Protein AF-A0A1H6FBG0-F1 (afdb_monomer)

Secondary structure (DSSP, 8-state):
-HHHHHHHHHHHHSSSS---S---HHHHHHHHHHHSS----HHHHHHHHHHHHHHHHHHHTTPPP-HHHHHHHHHHHHHHHHHHHHHHHHHHTTT--

Mean predicted aligned error: 4.69 Å

Radius of gyration: 14.33 Å; Cα contacts (8 Å, |Δi|>4): 84; chains: 1; bounding box: 33×21×44 Å

Foldseek 3Di:
DQQVLLLVCCLPFFPVNGDDPDPQNLVSVVSSVVGGVQDDDSVQLNVLSRLCSVQVVCVVVVHDHPPVSNVVSVVSCVVVVVSSVCVVVVVVVVPPD

Structure (mmCIF, N/CA/C/O backbone):
data_AF-A0A1H6FBG0-F1
#
_entry.id   AF-A0A1H6FBG0-F1
#
loop_
_atom_site.group_PDB
_atom_site.id
_atom_site.type_symbol
_atom_site.label_atom_id
_atom_site.label_alt_id
_atom_site.label_comp_id
_atom_site.label_asym_id
_atom_site.label_entity_id
_atom_site.label_seq_id
_atom_site.pdbx_PDB_ins_code
_atom_site.Cartn_x
_atom_site.Cartn_y
_atom_site.Cartn_z
_atom_site.occupancy
_atom_site.B_iso_or_equiv
_atom_site.auth_se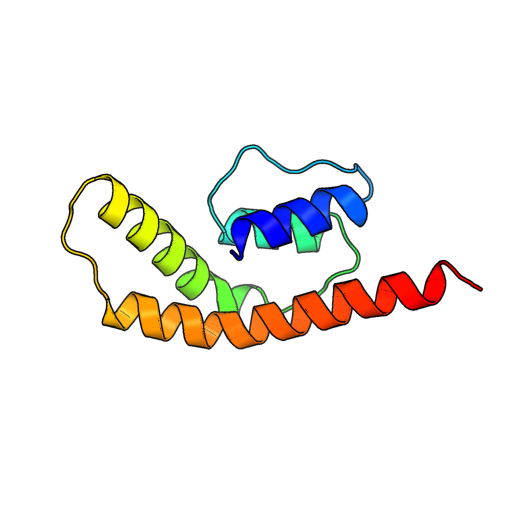q_id
_atom_site.auth_comp_id
_atom_site.auth_asym_id
_atom_site.auth_atom_id
_atom_site.pdbx_PDB_model_num
ATOM 1 N N . MET A 1 1 ? -4.387 -5.091 -6.826 1.00 74.81 1 MET A N 1
ATOM 2 C CA . MET A 1 1 ? -5.144 -5.647 -5.683 1.00 74.81 1 MET A CA 1
ATOM 3 C C . MET A 1 1 ? -4.904 -4.832 -4.403 1.00 74.81 1 MET A C 1
ATOM 5 O O . MET A 1 1 ? -5.881 -4.347 -3.858 1.00 74.81 1 MET A O 1
ATOM 9 N N . MET A 1 2 ? -3.649 -4.550 -4.009 1.00 89.75 2 MET A N 1
ATOM 10 C CA . MET A 1 2 ? -3.286 -3.724 -2.828 1.00 89.75 2 MET A CA 1
ATOM 11 C C . MET A 1 2 ? -3.994 -2.360 -2.711 1.00 89.75 2 MET A C 1
ATOM 13 O O . MET A 1 2 ? -4.485 -2.020 -1.643 1.00 89.75 2 MET A O 1
ATOM 17 N N . GLU A 1 3 ? -4.081 -1.580 -3.797 1.00 94.88 3 GLU A N 1
ATOM 18 C CA . GLU A 1 3 ? -4.713 -0.247 -3.763 1.00 94.88 3 GLU A CA 1
ATOM 19 C C . GLU A 1 3 ? -6.159 -0.290 -3.250 1.00 94.88 3 GLU A C 1
ATOM 21 O O . GLU A 1 3 ? -6.547 0.505 -2.396 1.00 94.88 3 GLU A O 1
ATOM 26 N N . LEU A 1 4 ? -6.954 -1.228 -3.775 1.00 95.00 4 LEU A N 1
ATOM 27 C CA . LEU A 1 4 ? -8.356 -1.381 -3.398 1.00 95.00 4 LEU A CA 1
ATOM 28 C C . LEU A 1 4 ? -8.490 -1.839 -1.951 1.00 95.00 4 LEU A C 1
ATOM 30 O O . LEU A 1 4 ? -9.401 -1.390 -1.268 1.00 95.00 4 LEU A O 1
ATOM 34 N N . PHE A 1 5 ? -7.568 -2.677 -1.474 1.00 96.25 5 PHE A N 1
ATOM 35 C CA . PHE A 1 5 ? -7.601 -3.132 -0.093 1.00 96.25 5 PHE A CA 1
ATOM 36 C C . PHE A 1 5 ? -7.280 -2.001 0.891 1.00 96.25 5 PHE A C 1
ATOM 38 O O . PHE A 1 5 ? -8.011 -1.813 1.858 1.00 96.25 5 PHE A O 1
ATOM 45 N N . PHE A 1 6 ? -6.289 -1.148 0.602 1.00 96.94 6 PHE A N 1
ATOM 46 C CA . PHE A 1 6 ? -6.072 0.059 1.409 1.00 96.94 6 PHE A CA 1
ATOM 47 C C . PHE A 1 6 ? -7.300 0.967 1.438 1.00 96.94 6 PHE A C 1
ATOM 49 O O . PHE A 1 6 ? -7.682 1.452 2.499 1.00 96.94 6 PHE A O 1
ATOM 56 N N . LYS A 1 7 ? -7.932 1.187 0.281 1.00 96.50 7 LYS A N 1
ATOM 57 C CA . LYS A 1 7 ? -9.146 2.006 0.186 1.00 96.50 7 LYS A CA 1
ATOM 58 C C . LYS A 1 7 ? -10.299 1.402 0.978 1.00 96.50 7 LYS A C 1
ATOM 60 O O . LYS A 1 7 ? -10.967 2.139 1.691 1.00 96.50 7 LYS A O 1
ATOM 65 N N . HIS A 1 8 ? -10.469 0.083 0.913 1.00 95.25 8 HIS A N 1
ATOM 66 C CA . HIS A 1 8 ? -11.443 -0.639 1.719 1.00 95.25 8 HIS A CA 1
ATOM 67 C C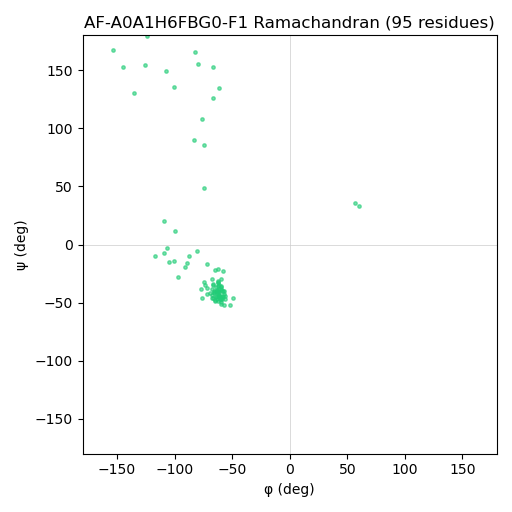 . HIS A 1 8 ? -11.209 -0.404 3.215 1.00 95.25 8 HIS A C 1
ATOM 69 O O . HIS A 1 8 ? -12.119 0.055 3.893 1.00 95.25 8 HIS A O 1
ATOM 75 N N . LEU A 1 9 ? -9.984 -0.606 3.713 1.00 95.81 9 LEU A N 1
ATOM 76 C CA . LEU A 1 9 ? -9.654 -0.386 5.128 1.00 95.81 9 LEU A CA 1
ATOM 77 C C . LEU A 1 9 ? -9.858 1.071 5.563 1.00 95.81 9 LEU A C 1
ATOM 79 O O . LEU A 1 9 ? -10.318 1.338 6.672 1.00 95.81 9 LEU A O 1
ATOM 83 N N . LEU A 1 10 ? -9.532 2.031 4.698 1.00 95.94 10 LEU A N 1
ATOM 84 C CA . LEU A 1 10 ? -9.779 3.450 4.955 1.00 95.94 10 LEU A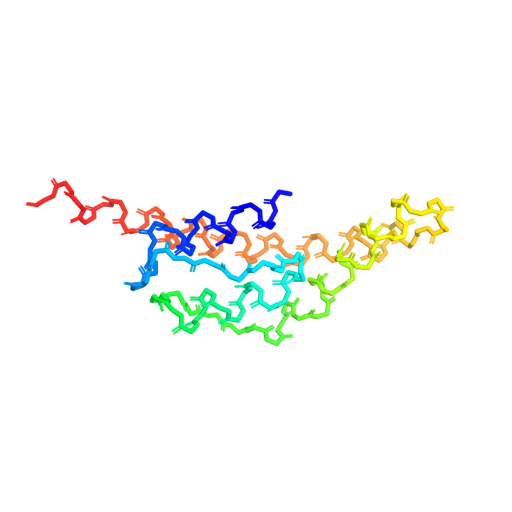 CA 1
ATOM 85 C C . LEU A 1 10 ? -11.276 3.779 4.988 1.00 95.94 10 LEU A C 1
ATOM 87 O O . LEU A 1 10 ? -11.701 4.635 5.758 1.00 95.94 10 LEU A O 1
ATOM 91 N N . GLU A 1 11 ? -12.086 3.108 4.181 1.00 95.31 11 GLU A N 1
ATOM 92 C CA . GLU A 1 11 ? -13.533 3.310 4.146 1.00 95.31 11 GLU A CA 1
ATOM 93 C C . GLU A 1 11 ? -14.241 2.634 5.331 1.00 95.31 11 GLU A C 1
ATOM 95 O O . GLU A 1 11 ? -15.143 3.229 5.914 1.00 95.31 11 GLU A O 1
ATOM 100 N N . THR A 1 12 ? -13.803 1.441 5.744 1.00 94.50 12 THR A N 1
ATOM 101 C CA . THR A 1 12 ? -14.492 0.634 6.767 1.00 94.50 12 THR A CA 1
ATOM 102 C C . THR A 1 12 ? -13.921 0.769 8.178 1.00 94.50 12 THR A C 1
ATOM 104 O O . THR A 1 12 ? -14.665 0.604 9.144 1.00 94.50 12 THR A O 1
ATOM 107 N N . LYS A 1 13 ? -12.624 1.071 8.336 1.00 92.44 13 LYS A N 1
ATOM 108 C CA . LYS A 1 13 ? -11.941 1.096 9.649 1.00 92.44 13 LYS A CA 1
ATOM 109 C C . LYS A 1 13 ? -11.394 2.467 10.058 1.00 92.44 13 LYS A C 1
ATOM 111 O O . LYS A 1 13 ? -10.941 2.60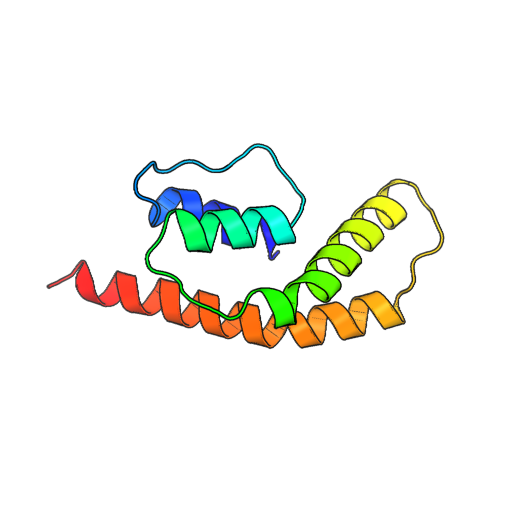7 11.198 1.00 92.44 13 LYS A O 1
ATOM 116 N N . SER A 1 14 ? -11.369 3.468 9.171 1.00 90.75 14 SER A N 1
ATOM 117 C CA . SER A 1 14 ? -10.879 4.805 9.543 1.00 90.75 14 SER A CA 1
ATOM 118 C C . SER A 1 14 ? -11.928 5.618 10.296 1.00 90.75 14 SER A C 1
ATOM 120 O O . SER A 1 14 ? -13.129 5.439 10.115 1.00 90.75 14 SER A O 1
ATOM 122 N N . GLN A 1 15 ? -11.473 6.582 11.100 1.00 84.62 15 GLN A N 1
ATOM 123 C CA . GLN A 1 15 ? -12.369 7.499 11.816 1.00 84.62 15 GLN A CA 1
ATOM 124 C C . GLN A 1 15 ? -13.269 8.326 10.877 1.00 84.62 15 GLN A C 1
ATOM 126 O O . GLN A 1 15 ? -14.362 8.727 11.272 1.00 84.62 15 GLN A O 1
ATOM 131 N N . PHE A 1 16 ? -12.802 8.615 9.660 1.00 85.06 16 PHE A N 1
ATOM 132 C CA . PHE A 1 16 ? -13.483 9.507 8.717 1.00 85.06 16 PHE A CA 1
ATOM 133 C C . PHE A 1 16 ? -14.269 8.762 7.631 1.00 85.06 16 PHE A C 1
ATOM 135 O O . PHE A 1 16 ? -15.057 9.395 6.933 1.00 85.06 16 PHE A O 1
ATOM 142 N N . GLY A 1 17 ? -14.040 7.454 7.457 1.00 89.19 17 GLY A N 1
ATOM 143 C CA . GLY A 1 17 ? -14.659 6.650 6.398 1.00 89.19 17 GLY A CA 1
ATOM 144 C C . GLY A 1 17 ? -14.323 7.143 4.987 1.00 89.19 17 GLY A C 1
ATOM 145 O O . GLY A 1 17 ? -15.162 7.098 4.093 1.00 89.19 17 GLY A O 1
ATOM 146 N N . SER A 1 18 ? -13.122 7.694 4.781 1.00 89.50 18 SER A N 1
ATOM 147 C CA . SER A 1 18 ? -12.717 8.272 3.496 1.00 89.50 18 SER A CA 1
ATOM 148 C C . SER A 1 18 ? -11.235 8.045 3.219 1.00 89.50 18 SER A C 1
ATOM 150 O O . SER A 1 18 ? -10.434 7.976 4.149 1.00 89.50 18 SER A O 1
ATOM 152 N N . TYR A 1 19 ? -10.872 7.992 1.940 1.00 93.31 19 TYR A N 1
ATOM 153 C CA . TYR A 1 19 ? -9.492 7.876 1.469 1.00 93.31 19 TYR A CA 1
ATOM 154 C C . TYR A 1 19 ? -9.151 8.995 0.482 1.00 93.31 19 TYR A C 1
ATOM 156 O O . TYR A 1 19 ? -10.030 9.539 -0.201 1.00 93.31 19 TYR A O 1
ATOM 164 N N . SER A 1 20 ? -7.869 9.346 0.365 1.00 91.31 20 SER A N 1
ATOM 165 C CA . SER A 1 20 ? -7.447 10.323 -0.637 1.00 91.31 20 SER A CA 1
ATOM 166 C C . SER A 1 20 ? -7.628 9.788 -2.060 1.00 91.31 20 SER A C 1
ATOM 168 O O . SER A 1 20 ? -7.533 8.591 -2.332 1.00 91.31 20 SER A O 1
ATOM 170 N N . LYS A 1 21 ? -7.827 10.683 -3.034 1.00 92.25 21 LYS A N 1
ATOM 171 C CA . LYS A 1 21 ? -7.878 10.323 -4.465 1.00 92.25 21 LYS A CA 1
ATOM 172 C C . LYS A 1 21 ? -6.479 10.022 -5.028 1.00 92.25 21 LYS A C 1
ATOM 174 O O . LYS A 1 21 ? -6.084 10.573 -6.053 1.00 92.25 21 LYS A O 1
ATOM 179 N N . SER A 1 22 ? -5.702 9.198 -4.329 1.00 92.81 22 SER A N 1
ATOM 180 C CA . SER A 1 22 ? -4.379 8.748 -4.740 1.00 92.81 22 SER A CA 1
ATOM 181 C C . SER A 1 22 ? -4.397 7.285 -5.174 1.00 92.81 22 SER A C 1
ATOM 183 O O . SER A 1 22 ? -5.164 6.471 -4.664 1.00 92.81 22 SER A O 1
ATOM 185 N N . HIS A 1 23 ? -3.507 6.968 -6.110 1.00 93.38 23 HIS A N 1
ATOM 186 C CA . HIS A 1 23 ? -3.157 5.601 -6.505 1.00 93.38 23 HIS A CA 1
ATOM 187 C C . HIS A 1 23 ? -1.763 5.205 -5.987 1.00 93.38 23 HIS A C 1
ATOM 189 O O . HIS A 1 23 ? -1.314 4.082 -6.183 1.00 93.38 23 HIS A O 1
ATOM 195 N N . LYS A 1 24 ? -1.055 6.134 -5.323 1.00 96.00 24 LYS A N 1
ATOM 196 C CA . LYS A 1 24 ? 0.297 5.905 -4.805 1.00 96.00 24 LYS A CA 1
ATOM 197 C C . LYS A 1 24 ? 0.218 5.048 -3.548 1.00 96.00 24 LYS A C 1
ATOM 199 O O . LYS A 1 24 ? -0.205 5.533 -2.497 1.00 96.00 24 LYS A O 1
ATOM 204 N N . LEU A 1 25 ? 0.639 3.793 -3.653 1.00 97.06 25 LEU A N 1
ATOM 205 C CA . LEU A 1 25 ? 0.458 2.793 -2.600 1.00 97.06 25 LEU A CA 1
ATOM 206 C C . LEU A 1 25 ? 1.128 3.177 -1.272 1.00 97.06 25 LEU A C 1
ATOM 208 O O . LEU A 1 25 ? 0.546 2.978 -0.211 1.00 97.06 25 LEU A O 1
ATOM 212 N N . GLN A 1 26 ? 2.309 3.793 -1.318 1.00 95.94 26 GLN A N 1
ATOM 213 C CA . GLN A 1 26 ? 3.013 4.272 -0.128 1.00 95.94 26 GLN A CA 1
ATOM 214 C C . GLN A 1 26 ? 2.228 5.356 0.624 1.00 95.94 26 GLN A C 1
ATOM 216 O O . GLN A 1 26 ? 2.240 5.371 1.850 1.00 95.94 26 GLN A O 1
ATOM 221 N N . LYS A 1 27 ? 1.503 6.227 -0.093 1.00 96.44 27 LYS A N 1
ATOM 222 C CA . LYS A 1 27 ? 0.658 7.253 0.536 1.00 96.44 27 LYS A CA 1
ATOM 223 C C . LYS A 1 27 ? -0.574 6.635 1.179 1.00 96.44 27 LYS A C 1
ATOM 225 O O . LYS A 1 27 ? -0.917 6.992 2.297 1.00 96.44 27 LYS A O 1
ATOM 230 N N . LEU A 1 28 ? -1.201 5.681 0.493 1.00 97.12 28 LEU A N 1
ATOM 231 C CA . LEU A 1 28 ? -2.355 4.968 1.034 1.00 97.12 28 LEU A CA 1
ATOM 232 C C . LEU A 1 28 ? -1.987 4.192 2.307 1.00 97.12 28 LEU A C 1
ATOM 234 O O . LEU A 1 28 ? -2.736 4.248 3.276 1.00 97.12 28 LEU A O 1
ATOM 238 N N . LEU A 1 29 ? -0.811 3.556 2.363 1.00 97.12 29 LEU A N 1
ATOM 239 C CA . LEU A 1 29 ? -0.321 2.928 3.595 1.00 97.12 29 LEU A CA 1
ATOM 240 C C . LEU A 1 29 ? -0.135 3.950 4.729 1.00 97.12 29 LEU A C 1
ATOM 242 O O . LEU A 1 29 ? -0.514 3.688 5.869 1.00 97.12 29 LEU A O 1
ATOM 246 N N . GLU A 1 30 ? 0.440 5.119 4.438 1.00 96.44 30 GLU A N 1
ATOM 247 C CA . GLU A 1 30 ? 0.586 6.185 5.435 1.00 96.44 30 GLU A CA 1
ATOM 248 C C . GLU A 1 30 ? -0.764 6.682 5.955 1.00 96.44 30 GLU A C 1
ATOM 250 O O . GLU A 1 30 ? -0.912 6.883 7.161 1.00 96.44 30 GLU A O 1
ATOM 255 N N . GLU A 1 31 ? -1.753 6.827 5.075 1.00 96.12 31 GLU A N 1
ATOM 256 C CA . GLU A 1 31 ? -3.123 7.175 5.451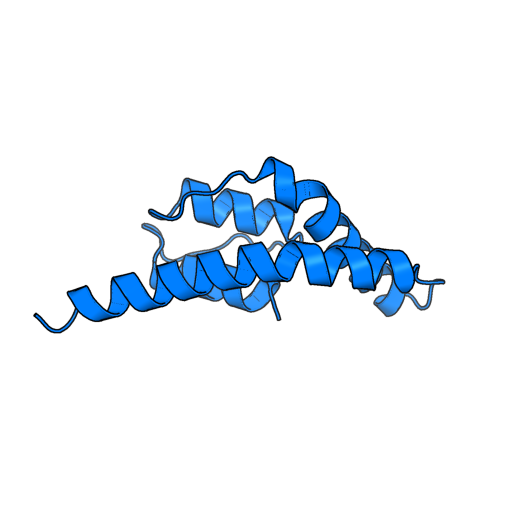 1.00 96.12 31 GLU A CA 1
ATOM 257 C C . GLU A 1 31 ? -3.749 6.099 6.338 1.00 96.12 31 GLU A C 1
ATOM 259 O O . GLU A 1 31 ? -4.347 6.436 7.361 1.00 96.12 31 GLU A O 1
ATOM 264 N N . VAL A 1 32 ? -3.578 4.813 6.009 1.00 96.19 32 VAL A N 1
ATOM 265 C CA . VAL A 1 32 ? -4.083 3.700 6.830 1.00 96.19 32 VAL A CA 1
ATOM 266 C C . VAL A 1 32 ? -3.472 3.762 8.229 1.00 96.19 32 VAL A C 1
ATOM 268 O O . VAL A 1 32 ? -4.200 3.703 9.218 1.00 96.19 32 VAL A O 1
ATOM 271 N N . ILE A 1 33 ? -2.158 3.961 8.340 1.00 96.12 33 ILE A N 1
ATOM 272 C CA . ILE A 1 33 ? -1.471 4.065 9.638 1.00 96.12 33 ILE A CA 1
ATOM 273 C C . ILE A 1 33 ? -1.950 5.293 10.427 1.00 96.12 33 ILE A C 1
ATOM 275 O O . ILE A 1 33 ? -2.125 5.217 11.644 1.00 96.12 33 ILE A O 1
ATOM 279 N N . ALA A 1 34 ? -2.158 6.426 9.755 1.00 95.25 34 ALA A N 1
ATOM 280 C CA . ALA A 1 34 ? -2.545 7.677 10.401 1.00 95.25 34 ALA A CA 1
ATOM 281 C C . ALA A 1 34 ? -4.011 7.697 10.860 1.00 95.25 34 ALA A C 1
ATOM 283 O O . ALA A 1 34 ? -4.327 8.340 11.859 1.00 95.25 34 ALA A O 1
ATOM 284 N N . SER A 1 35 ? -4.902 7.022 10.133 1.00 94.44 35 SER A N 1
ATOM 285 C CA . SER A 1 35 ? -6.356 7.141 10.311 1.00 94.44 35 SER A CA 1
ATOM 286 C C . SER A 1 35 ? -7.030 5.911 10.926 1.00 94.44 35 SER A C 1
ATOM 288 O O . SER A 1 35 ? -8.210 5.978 11.273 1.00 94.44 35 SER A O 1
ATOM 290 N N . THR A 1 36 ? -6.294 4.808 11.095 1.00 94.81 36 THR A N 1
ATOM 291 C CA . THR A 1 36 ? -6.780 3.562 11.710 1.00 94.81 36 THR A CA 1
ATOM 292 C C . THR A 1 36 ? -5.902 3.143 12.901 1.00 94.81 36 THR A C 1
ATOM 294 O O . THR A 1 36 ? -4.908 3.795 13.246 1.00 94.81 36 THR A O 1
ATOM 297 N N . LYS A 1 37 ? -6.254 2.027 13.555 1.00 94.69 37 LYS A N 1
ATOM 298 C CA . LYS A 1 37 ? -5.427 1.400 14.604 1.00 94.69 37 LYS A CA 1
ATOM 299 C C . LYS A 1 37 ? -4.280 0.545 14.048 1.00 94.69 37 LYS A C 1
ATOM 301 O O . LYS A 1 37 ? -3.455 0.092 14.836 1.00 94.69 37 LYS A O 1
ATOM 306 N N . PHE A 1 38 ? -4.202 0.347 12.732 1.00 95.88 38 PHE A N 1
ATOM 307 C CA . PHE A 1 38 ? -3.157 -0.453 12.099 1.00 95.88 38 PHE A CA 1
ATOM 308 C C . PHE A 1 38 ? -1.764 0.139 12.349 1.00 95.88 38 PHE A C 1
ATOM 310 O O . PHE A 1 38 ? -1.555 1.350 12.221 1.00 95.88 38 PHE A O 1
ATOM 317 N N . ARG A 1 39 ? -0.791 -0.700 12.713 1.00 95.06 39 ARG A N 1
ATOM 318 C CA . ARG A 1 39 ? 0.594 -0.288 12.976 1.00 95.06 39 ARG A CA 1
ATOM 319 C C . ARG A 1 39 ? 1.553 -1.266 12.319 1.00 95.06 39 ARG A C 1
ATOM 321 O O . ARG A 1 39 ? 1.450 -2.464 12.529 1.00 95.06 39 ARG A O 1
ATOM 328 N N . THR A 1 40 ? 2.512 -0.722 11.581 1.00 95.69 40 THR A N 1
ATOM 329 C CA . THR A 1 40 ? 3.605 -1.472 10.963 1.00 95.69 40 THR A CA 1
ATOM 330 C C . THR A 1 40 ? 4.821 -0.563 10.773 1.00 95.69 40 THR A C 1
ATOM 332 O O . THR A 1 40 ? 4.720 0.665 10.887 1.00 95.69 40 THR A O 1
ATOM 335 N N . ASP A 1 41 ? 5.973 -1.147 10.457 1.00 94.62 41 ASP A N 1
ATOM 336 C CA . ASP A 1 41 ? 7.150 -0.397 10.027 1.00 94.62 41 ASP A CA 1
ATOM 337 C C . ASP A 1 41 ? 7.063 -0.085 8.527 1.00 94.62 41 ASP A C 1
ATOM 339 O O . ASP A 1 41 ? 7.539 -0.833 7.671 1.00 94.62 41 ASP A O 1
ATOM 343 N N . LYS A 1 42 ? 6.469 1.069 8.206 1.00 92.56 42 LYS A N 1
ATOM 344 C CA . LYS A 1 42 ? 6.284 1.524 6.820 1.00 92.56 42 LYS A CA 1
ATOM 345 C C . LYS A 1 42 ? 7.587 1.655 6.025 1.00 92.56 42 LYS A C 1
ATOM 347 O O . LYS A 1 42 ? 7.544 1.611 4.795 1.00 92.56 42 LYS A O 1
ATOM 352 N N . THR A 1 43 ? 8.737 1.821 6.687 1.00 95.12 43 THR A N 1
ATOM 353 C CA . THR A 1 43 ? 10.022 1.992 5.991 1.00 95.12 43 THR A CA 1
ATOM 354 C C . THR A 1 43 ? 10.446 0.722 5.257 1.00 95.12 43 THR A C 1
ATOM 356 O O . THR A 1 43 ? 11.030 0.818 4.178 1.00 95.12 43 THR A O 1
ATOM 359 N N . LYS A 1 44 ? 10.045 -0.455 5.760 1.00 95.69 44 LYS A N 1
ATOM 360 C CA . LYS A 1 44 ? 10.278 -1.761 5.118 1.00 95.69 44 LYS A CA 1
ATOM 361 C C . LYS A 1 44 ? 9.594 -1.886 3.760 1.00 95.69 44 LYS A C 1
ATOM 363 O O . LYS A 1 44 ? 10.111 -2.546 2.866 1.00 95.69 44 LYS A O 1
ATOM 368 N N . TYR A 1 45 ? 8.436 -1.247 3.610 1.00 96.81 45 TYR A N 1
ATOM 369 C CA . TYR A 1 45 ? 7.560 -1.426 2.452 1.00 96.81 45 TYR A CA 1
ATOM 370 C C . TYR A 1 45 ? 7.598 -0.252 1.474 1.00 96.81 45 TYR A C 1
ATOM 372 O O . TYR A 1 45 ? 7.155 -0.392 0.337 1.00 96.81 45 TYR A O 1
ATOM 380 N N . PHE A 1 46 ? 8.145 0.898 1.880 1.00 95.19 46 PHE A N 1
ATOM 381 C CA . PHE A 1 46 ? 8.109 2.137 1.102 1.00 95.19 46 PHE A CA 1
ATOM 382 C C . PHE A 1 46 ? 8.610 1.962 -0.339 1.00 95.19 46 PHE A C 1
ATOM 384 O O . PHE A 1 46 ? 7.900 2.301 -1.286 1.00 95.19 46 PHE A O 1
ATOM 391 N N . MET A 1 47 ? 9.807 1.388 -0.506 1.00 95.75 47 MET A N 1
ATOM 392 C CA . MET A 1 47 ? 10.406 1.198 -1.830 1.00 95.75 47 MET A CA 1
ATOM 393 C C . MET A 1 47 ? 9.631 0.185 -2.671 1.00 95.75 47 MET A C 1
ATOM 395 O O . MET A 1 47 ? 9.360 0.456 -3.836 1.00 95.75 47 MET A O 1
ATOM 399 N N . ALA A 1 48 ? 9.216 -0.938 -2.081 1.00 96.81 48 ALA A N 1
ATOM 400 C CA . ALA A 1 48 ? 8.450 -1.964 -2.785 1.00 96.81 48 ALA A CA 1
ATOM 401 C C . ALA A 1 48 ? 7.108 -1.414 -3.306 1.00 96.81 48 ALA A C 1
ATOM 403 O O . ALA A 1 48 ? 6.765 -1.580 -4.476 1.00 96.81 48 ALA A O 1
ATOM 404 N N . LEU A 1 49 ? 6.380 -0.665 -2.472 1.00 97.06 49 LEU A N 1
ATOM 405 C CA . LEU A 1 49 ? 5.120 -0.020 -2.855 1.00 97.06 49 LEU A CA 1
ATOM 406 C C . LEU A 1 49 ? 5.319 1.034 -3.955 1.00 97.06 49 LEU A C 1
ATOM 408 O O . LEU A 1 49 ? 4.476 1.170 -4.848 1.00 97.06 49 LEU A O 1
ATOM 412 N N . GLN A 1 50 ? 6.434 1.767 -3.915 1.00 95.75 50 GLN A N 1
ATOM 413 C CA . GLN A 1 50 ? 6.784 2.727 -4.956 1.00 95.75 50 GLN A CA 1
ATOM 414 C C . GLN A 1 50 ? 7.101 2.032 -6.284 1.00 95.75 50 GLN A C 1
ATOM 416 O O . GLN A 1 50 ? 6.571 2.456 -7.307 1.00 95.75 50 GLN A O 1
ATOM 421 N N . VAL A 1 51 ? 7.899 0.960 -6.275 1.00 95.38 51 VAL A N 1
ATOM 422 C CA . VAL A 1 51 ? 8.217 0.175 -7.481 1.00 95.38 51 VAL A CA 1
ATOM 423 C C . VAL A 1 51 ? 6.943 -0.382 -8.108 1.00 95.38 51 VAL A C 1
ATOM 425 O O . VAL A 1 51 ? 6.720 -0.180 -9.296 1.00 95.38 51 VAL A O 1
ATOM 428 N N . ILE A 1 52 ? 6.049 -0.982 -7.317 1.00 95.69 52 ILE A N 1
ATOM 429 C CA . ILE A 1 52 ? 4.760 -1.488 -7.820 1.00 95.69 52 ILE A CA 1
ATOM 430 C C . ILE A 1 52 ? 3.943 -0.371 -8.485 1.00 95.69 52 ILE A C 1
ATOM 432 O O . ILE A 1 52 ? 3.365 -0.587 -9.550 1.00 95.69 52 ILE A O 1
ATOM 436 N N . THR A 1 53 ? 3.904 0.822 -7.879 1.00 95.00 53 THR A N 1
ATOM 437 C CA . THR A 1 53 ? 3.199 1.985 -8.445 1.00 95.00 53 THR A CA 1
ATOM 438 C C . THR A 1 53 ? 3.814 2.403 -9.783 1.00 95.00 53 THR A C 1
ATOM 440 O O . THR A 1 53 ? 3.090 2.567 -10.762 1.00 95.00 53 THR A O 1
ATOM 443 N N . VAL A 1 54 ? 5.143 2.532 -9.845 1.00 94.06 54 VAL A N 1
ATOM 444 C CA . VAL A 1 54 ? 5.869 2.932 -11.061 1.00 94.06 54 VAL A CA 1
ATOM 445 C C . VAL A 1 54 ? 5.681 1.903 -12.174 1.00 94.06 54 VAL A C 1
ATOM 447 O O . VAL A 1 54 ? 5.296 2.280 -13.275 1.00 94.06 54 VAL A O 1
ATOM 450 N N . CYS A 1 55 ? 5.837 0.609 -11.893 1.00 93.62 55 CYS A N 1
ATOM 451 C CA . CYS A 1 55 ? 5.648 -0.439 -12.898 1.00 93.62 55 CYS A CA 1
ATOM 452 C C . CYS A 1 55 ? 4.213 -0.472 -13.449 1.00 93.62 55 CYS A C 1
ATOM 454 O O . CYS A 1 55 ? 4.010 -0.741 -14.633 1.00 93.62 55 CYS A O 1
ATOM 456 N N . ALA A 1 56 ? 3.202 -0.181 -12.621 1.00 91.38 56 ALA A N 1
ATOM 457 C CA . ALA A 1 56 ? 1.818 -0.071 -13.083 1.00 91.38 56 ALA A CA 1
ATOM 458 C C . ALA A 1 56 ? 1.611 1.139 -14.015 1.00 91.38 56 ALA A C 1
ATOM 460 O O . ALA A 1 56 ? 0.875 1.047 -15.002 1.00 91.38 56 ALA A O 1
ATOM 461 N N . GLU A 1 57 ? 2.270 2.264 -13.728 1.00 91.38 57 GLU A N 1
ATOM 462 C CA . GLU A 1 57 ? 2.280 3.442 -14.600 1.00 91.38 57 GLU A CA 1
ATOM 463 C C . GLU A 1 57 ? 3.013 3.149 -15.920 1.00 91.38 57 GLU A C 1
ATOM 465 O O . GLU A 1 57 ? 2.476 3.428 -16.992 1.00 91.38 57 GLU A O 1
ATOM 470 N N . GLU A 1 58 ? 4.189 2.523 -15.870 1.00 92.31 58 GLU A N 1
ATOM 471 C CA . GLU A 1 58 ? 4.976 2.128 -17.046 1.00 92.31 58 GLU A CA 1
ATOM 472 C C . GLU A 1 58 ? 4.201 1.179 -17.964 1.00 92.31 58 GLU A C 1
ATOM 474 O O . GLU A 1 58 ? 4.136 1.414 -19.174 1.00 92.31 5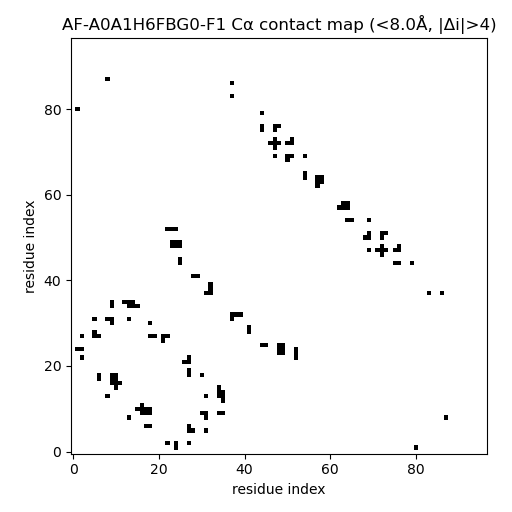8 GLU A O 1
ATOM 479 N N . TYR A 1 59 ? 3.539 0.167 -17.390 1.00 90.25 59 TYR A N 1
ATOM 480 C CA . TYR A 1 59 ? 2.675 -0.755 -18.130 1.00 90.25 59 TYR A CA 1
ATOM 481 C C . TYR A 1 59 ? 1.571 -0.021 -18.889 1.00 90.25 59 TYR A C 1
ATOM 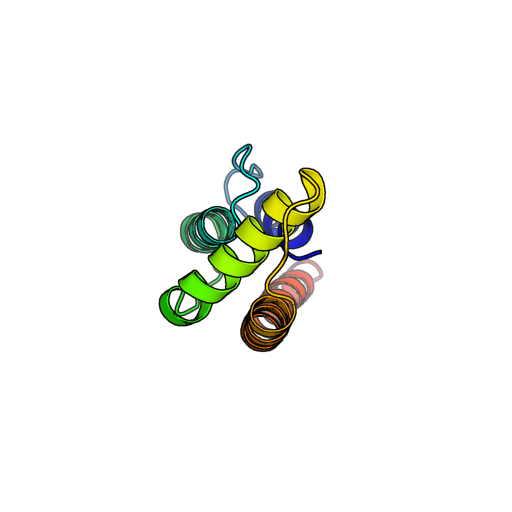483 O O . TYR A 1 59 ? 1.339 -0.282 -20.069 1.00 90.25 59 TYR A O 1
ATOM 491 N N . ARG A 1 60 ? 0.916 0.949 -18.242 1.00 90.06 60 ARG A N 1
ATOM 492 C CA . ARG A 1 60 ? -0.168 1.733 -18.850 1.00 90.06 60 ARG A CA 1
ATOM 493 C C . ARG A 1 60 ? 0.294 2.539 -20.067 1.00 90.06 60 ARG A C 1
ATOM 495 O O . ARG A 1 60 ? -0.502 2.754 -20.981 1.00 90.06 60 ARG A O 1
ATOM 502 N N . TYR A 1 61 ? 1.539 3.002 -20.077 1.00 90.88 61 TYR A N 1
ATOM 503 C CA . TYR A 1 61 ? 2.096 3.807 -21.167 1.00 90.88 61 TYR A CA 1
ATOM 504 C C . TYR A 1 61 ? 2.958 2.995 -22.150 1.00 90.88 61 TYR A C 1
ATOM 506 O O . TYR A 1 61 ? 3.603 3.589 -23.011 1.00 90.88 61 TYR A O 1
ATOM 514 N N . ASN A 1 62 ? 2.925 1.655 -22.080 1.00 86.75 62 ASN A N 1
ATOM 515 C CA . ASN A 1 62 ? 3.709 0.736 -22.919 1.00 86.75 62 ASN A CA 1
ATOM 516 C C . ASN A 1 62 ? 5.231 0.970 -22.847 1.00 86.75 62 ASN A C 1
ATOM 518 O O . ASN A 1 62 ? 5.938 0.815 -23.846 1.00 86.75 62 ASN A O 1
ATOM 522 N N . PHE A 1 63 ? 5.741 1.342 -21.673 1.00 89.50 63 PHE A N 1
ATOM 523 C CA . PHE A 1 63 ? 7.181 1.382 -21.421 1.00 89.50 63 PHE A CA 1
ATOM 524 C C . PHE A 1 63 ? 7.732 -0.007 -21.069 1.00 89.50 63 PHE A C 1
ATOM 526 O O . PHE A 1 63 ? 6.987 -0.941 -20.771 1.00 89.50 63 PHE A O 1
ATOM 533 N N . LEU A 1 64 ? 9.061 -0.141 -21.121 1.00 89.81 64 LEU A N 1
ATOM 534 C CA . LEU A 1 64 ? 9.753 -1.326 -20.617 1.00 89.81 64 LEU A CA 1
ATOM 535 C C . LEU A 1 64 ? 9.598 -1.384 -19.097 1.00 89.81 64 LEU A C 1
ATOM 537 O O . LEU A 1 64 ? 9.936 -0.423 -18.416 1.00 89.81 64 LEU A O 1
ATOM 541 N N . ILE A 1 65 ? 9.113 -2.515 -18.594 1.00 91.25 65 ILE A N 1
ATOM 542 C CA . ILE A 1 65 ? 8.897 -2.749 -17.165 1.00 91.25 65 ILE A CA 1
ATOM 543 C C . ILE A 1 65 ? 10.050 -3.586 -16.630 1.00 91.25 65 ILE A C 1
ATOM 545 O O . ILE A 1 65 ? 10.413 -4.605 -17.225 1.00 91.25 65 ILE A O 1
ATOM 549 N N . ASP A 1 66 ? 10.571 -3.211 -15.466 1.00 89.06 66 ASP A N 1
ATOM 550 C CA . ASP A 1 66 ? 11.422 -4.099 -14.678 1.00 89.06 66 ASP A CA 1
ATOM 551 C C . ASP A 1 66 ? 10.573 -5.190 -14.003 1.00 89.06 66 ASP A C 1
ATOM 553 O O . ASP A 1 66 ? 10.123 -5.067 -12.862 1.00 89.06 66 ASP A O 1
ATOM 557 N N . CYS A 1 67 ? 10.319 -6.274 -14.739 1.00 91.62 67 CYS A N 1
ATOM 558 C CA . CYS A 1 67 ? 9.508 -7.392 -14.259 1.00 91.62 67 CYS A CA 1
ATOM 559 C C . CYS A 1 67 ? 10.113 -8.097 -13.033 1.00 91.62 67 CYS A C 1
ATOM 561 O O . CYS A 1 67 ? 9.365 -8.620 -12.205 1.00 91.62 67 CYS A O 1
ATOM 563 N N . GLU A 1 68 ? 11.442 -8.131 -12.908 1.00 94.19 68 GLU A N 1
ATOM 564 C CA . GLU A 1 68 ? 12.110 -8.783 -11.776 1.00 94.19 68 GLU A CA 1
ATOM 565 C C . GLU A 1 68 ? 12.020 -7.901 -10.528 1.00 94.19 68 GLU A C 1
ATOM 567 O O . GLU A 1 68 ? 11.600 -8.378 -9.471 1.00 94.19 68 GLU A O 1
ATOM 572 N N . GLY A 1 69 ? 12.291 -6.598 -10.662 1.00 93.06 69 GLY A N 1
ATOM 573 C CA . GLY A 1 69 ? 12.081 -5.625 -9.589 1.00 93.06 69 GLY A CA 1
ATOM 574 C C . GLY A 1 69 ? 10.624 -5.573 -9.121 1.00 93.06 69 GLY A C 1
ATOM 575 O O . GLY A 1 69 ? 10.355 -5.540 -7.914 1.00 93.06 69 GLY A O 1
ATOM 576 N N . TYR A 1 70 ? 9.668 -5.661 -10.053 1.00 94.50 70 TYR A N 1
ATOM 577 C CA . TYR A 1 70 ? 8.245 -5.780 -9.734 1.00 94.50 70 TYR A CA 1
ATOM 578 C C . TYR A 1 70 ? 7.954 -7.036 -8.909 1.00 94.50 70 TYR A C 1
ATOM 580 O O . TYR A 1 70 ? 7.343 -6.947 -7.844 1.00 94.50 70 TYR A O 1
ATOM 588 N N . LYS A 1 71 ? 8.424 -8.205 -9.360 1.00 95.50 71 LYS A N 1
ATOM 589 C CA . LYS A 1 71 ? 8.200 -9.485 -8.675 1.00 95.50 71 LYS A CA 1
ATOM 590 C C . LYS A 1 71 ? 8.785 -9.489 -7.262 1.00 95.50 71 LYS A C 1
ATOM 592 O O . LYS A 1 71 ? 8.116 -9.920 -6.326 1.00 95.50 71 LYS A O 1
ATOM 597 N N . GLN A 1 72 ? 10.002 -8.980 -7.090 1.00 96.38 72 GLN A N 1
ATOM 598 C CA . GLN A 1 72 ? 10.633 -8.859 -5.773 1.00 96.38 72 GLN A CA 1
ATOM 599 C C . GLN A 1 72 ? 9.843 -7.926 -4.852 1.00 96.38 72 GLN A C 1
ATOM 601 O O . GLN A 1 72 ? 9.636 -8.241 -3.682 1.00 96.38 72 GLN A O 1
ATOM 606 N N . SER A 1 73 ? 9.347 -6.813 -5.391 1.00 96.44 73 SER A N 1
ATOM 607 C CA . SER A 1 73 ? 8.531 -5.863 -4.636 1.00 96.44 73 SER A CA 1
ATOM 608 C C . SER A 1 73 ? 7.192 -6.462 -4.209 1.00 96.44 73 SER A C 1
ATOM 610 O O . SER A 1 73 ? 6.779 -6.260 -3.070 1.00 96.44 73 SER A O 1
ATOM 612 N N . VAL A 1 74 ? 6.542 -7.246 -5.076 1.00 95.19 74 VAL A N 1
ATOM 613 C CA . VAL A 1 74 ? 5.324 -7.995 -4.726 1.00 95.19 74 VAL A CA 1
ATOM 614 C C . VAL A 1 74 ? 5.604 -8.961 -3.576 1.00 95.19 74 VAL A C 1
ATOM 616 O O . VAL A 1 74 ? 4.922 -8.878 -2.562 1.00 95.19 74 VAL A O 1
ATOM 619 N N . ASN A 1 75 ? 6.666 -9.767 -3.663 1.00 96.12 75 ASN A N 1
ATOM 620 C CA . ASN A 1 75 ? 7.026 -10.712 -2.598 1.00 96.12 75 ASN A CA 1
ATOM 621 C C . ASN A 1 75 ? 7.307 -10.015 -1.252 1.00 96.12 75 ASN A C 1
ATOM 623 O O . ASN A 1 75 ? 6.985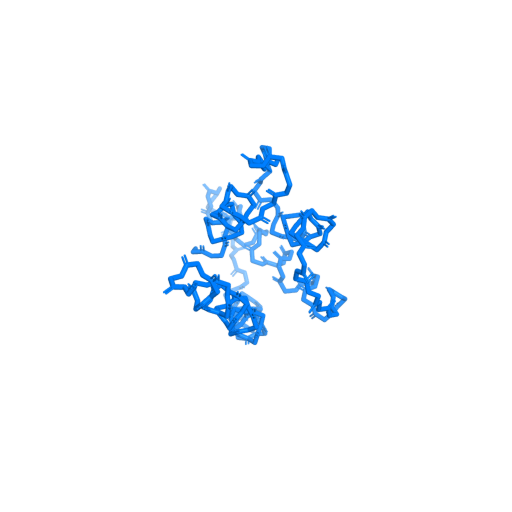 -10.543 -0.193 1.00 96.12 75 ASN A O 1
ATOM 627 N N . ILE A 1 76 ? 7.919 -8.825 -1.266 1.00 95.62 76 ILE A N 1
ATOM 628 C CA . ILE A 1 76 ? 8.123 -8.028 -0.044 1.00 95.62 76 ILE A CA 1
ATOM 629 C C . ILE A 1 76 ? 6.775 -7.559 0.520 1.00 95.62 76 ILE A C 1
ATOM 631 O O . ILE A 1 76 ? 6.563 -7.592 1.734 1.00 95.62 76 ILE A O 1
ATOM 635 N N . CYS A 1 77 ? 5.867 -7.122 -0.353 1.00 96.62 77 CYS A N 1
ATOM 636 C CA . CYS A 1 77 ? 4.535 -6.668 0.023 1.00 96.62 77 CYS A CA 1
ATOM 637 C C . CYS A 1 77 ? 3.593 -7.794 0.469 1.00 96.62 77 CYS A C 1
ATOM 639 O O . CYS A 1 77 ? 2.617 -7.475 1.141 1.00 96.62 77 CYS A O 1
ATOM 641 N N . ASP A 1 78 ? 3.880 -9.066 0.186 1.00 95.81 78 ASP A N 1
ATOM 642 C CA . ASP A 1 78 ? 3.092 -10.192 0.713 1.00 95.81 78 ASP A CA 1
ATOM 643 C C . ASP A 1 78 ? 3.102 -10.218 2.250 1.00 95.81 78 ASP A C 1
ATOM 645 O O . ASP A 1 78 ? 2.079 -10.485 2.875 1.00 95.81 78 ASP A O 1
ATOM 649 N N . ASN A 1 79 ? 4.221 -9.843 2.881 1.00 95.75 79 ASN A N 1
ATOM 650 C CA . ASN A 1 79 ? 4.285 -9.710 4.340 1.00 95.75 79 ASN A CA 1
ATOM 651 C C . ASN A 1 79 ? 3.347 -8.608 4.849 1.00 95.75 79 ASN A C 1
ATOM 653 O O . ASN A 1 79 ? 2.599 -8.821 5.798 1.00 95.75 79 ASN A O 1
ATOM 657 N N . LEU A 1 80 ? 3.346 -7.450 4.181 1.00 96.62 80 LEU A N 1
ATOM 658 C CA . LEU A 1 80 ? 2.429 -6.360 4.507 1.00 96.62 80 LEU A CA 1
ATOM 659 C C . LEU A 1 80 ? 0.969 -6.777 4.292 1.00 96.62 80 LEU A C 1
ATOM 661 O O . LEU A 1 80 ? 0.106 -6.405 5.080 1.00 96.62 80 LEU A O 1
ATOM 665 N N . LEU A 1 81 ? 0.686 -7.540 3.236 1.00 96.19 81 LEU A N 1
ATOM 666 C CA . LEU A 1 81 ? -0.656 -8.036 2.959 1.00 96.19 81 LEU A CA 1
ATOM 667 C C . LEU A 1 81 ? -1.157 -8.942 4.090 1.00 96.19 81 LEU A C 1
ATOM 669 O O . LEU A 1 81 ? -2.280 -8.748 4.544 1.00 96.19 81 LEU A O 1
ATOM 673 N N . ASN A 1 82 ? -0.321 -9.857 4.585 1.00 95.69 82 ASN A N 1
ATOM 674 C CA . ASN A 1 82 ? -0.668 -10.710 5.723 1.00 95.69 82 ASN A CA 1
ATOM 675 C C . ASN A 1 82 ? -0.967 -9.883 6.983 1.00 95.69 82 ASN A C 1
ATOM 677 O O . ASN A 1 82 ? -2.009 -10.077 7.599 1.00 95.69 82 ASN A O 1
ATOM 681 N N . GLU A 1 83 ? -0.120 -8.898 7.311 1.00 96.06 83 GLU A N 1
ATOM 682 C CA . GLU A 1 83 ? -0.354 -7.997 8.453 1.00 96.06 83 GLU A CA 1
ATOM 683 C C . GLU A 1 83 ? -1.693 -7.239 8.335 1.00 96.06 83 GLU A C 1
ATOM 685 O O . GLU A 1 83 ? -2.399 -7.040 9.325 1.00 96.06 83 GLU A O 1
ATOM 690 N N . LEU A 1 84 ? -2.051 -6.793 7.126 1.00 96.12 84 LEU A N 1
ATOM 691 C CA . LEU A 1 84 ? -3.303 -6.072 6.871 1.00 96.12 84 LEU A CA 1
ATOM 692 C C . LEU A 1 84 ? -4.531 -6.986 6.953 1.00 96.12 84 LEU A C 1
ATOM 694 O O . LEU A 1 84 ? -5.565 -6.542 7.445 1.00 96.12 84 LEU A O 1
ATOM 698 N N . ILE A 1 85 ? -4.424 -8.232 6.484 1.00 95.94 85 ILE A N 1
ATOM 699 C CA . ILE A 1 85 ? -5.497 -9.232 6.586 1.00 95.94 85 ILE A CA 1
ATOM 700 C C . ILE A 1 85 ? -5.753 -9.567 8.056 1.00 95.94 85 ILE A C 1
ATOM 702 O O . ILE A 1 85 ? -6.890 -9.477 8.507 1.00 95.94 85 ILE A O 1
ATOM 706 N N . GLU A 1 86 ? -4.701 -9.850 8.829 1.00 96.06 86 GLU A N 1
ATOM 707 C CA . GLU A 1 86 ? -4.823 -10.103 10.271 1.00 96.06 86 GLU A CA 1
ATOM 708 C C . GLU A 1 86 ? -5.488 -8.922 10.999 1.00 96.06 86 GLU A C 1
ATOM 710 O O . GLU A 1 86 ? -6.330 -9.098 11.884 1.00 96.06 86 GLU A O 1
ATOM 715 N N . PHE A 1 87 ? -5.147 -7.692 10.608 1.00 95.56 87 PHE A N 1
ATOM 716 C CA . PHE A 1 87 ? -5.786 -6.493 11.139 1.00 95.56 87 PHE A CA 1
ATOM 717 C C . PHE A 1 87 ? -7.280 -6.406 10.786 1.00 95.56 87 PHE A C 1
ATOM 719 O O . PHE A 1 87 ? -8.095 -6.081 11.656 1.00 95.56 87 PHE A O 1
ATOM 726 N N . ASP A 1 88 ? -7.648 -6.697 9.541 1.00 94.75 88 ASP A N 1
ATOM 727 C CA . ASP A 1 88 ? -9.038 -6.647 9.086 1.00 94.75 88 ASP A CA 1
ATOM 728 C C . ASP A 1 88 ? -9.903 -7.693 9.805 1.00 94.75 88 ASP A C 1
ATOM 730 O O . ASP A 1 88 ? -10.925 -7.351 10.403 1.00 94.75 88 ASP A O 1
ATOM 734 N N . GLU A 1 89 ? -9.423 -8.936 9.878 1.00 92.81 89 GLU A N 1
ATOM 735 C CA . GLU A 1 89 ? -10.111 -10.051 10.540 1.00 92.81 89 GLU A CA 1
ATOM 736 C C . GLU A 1 89 ? 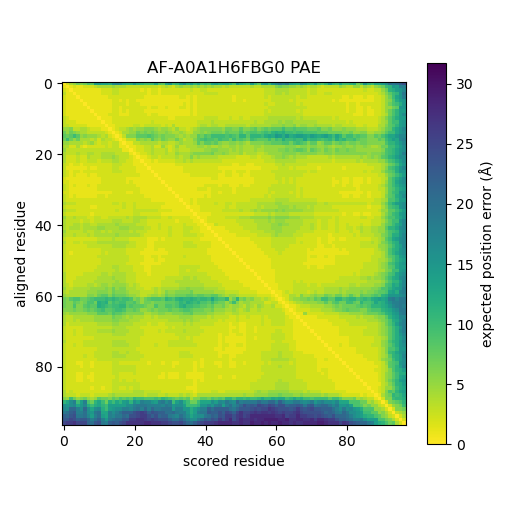-10.230 -9.840 12.057 1.00 92.81 89 GLU A C 1
ATOM 738 O O . GLU A 1 89 ? -11.287 -10.065 12.651 1.00 92.81 89 GLU A O 1
ATOM 743 N N . SER A 1 90 ? -9.177 -9.335 12.714 1.00 85.62 90 SER A N 1
ATOM 744 C CA . SER A 1 90 ? -9.200 -9.088 14.167 1.00 85.62 90 SER A CA 1
ATOM 745 C C . SER A 1 90 ? -10.242 -8.052 14.604 1.00 85.62 90 SER A C 1
ATOM 747 O O . SER A 1 90 ? -10.651 -8.035 15.768 1.00 85.62 90 SER A O 1
ATOM 749 N N . THR A 1 91 ? -10.691 -7.192 13.687 1.00 65.00 91 THR A N 1
ATOM 750 C CA . THR A 1 91 ? -11.721 -6.185 13.969 1.00 65.00 91 THR A CA 1
ATOM 751 C C . THR A 1 91 ? -13.142 -6.678 13.701 1.00 65.00 91 THR A C 1
ATOM 753 O O . THR A 1 91 ? -14.070 -6.114 14.276 1.00 65.00 91 THR A O 1
ATOM 756 N N . GLU A 1 92 ? -13.336 -7.737 12.912 1.00 59.44 92 GLU A N 1
ATOM 757 C CA . GLU A 1 92 ? -14.659 -8.351 12.706 1.00 59.44 92 GLU A CA 1
ATOM 758 C C . GLU A 1 92 ? -15.124 -9.144 13.936 1.00 59.44 92 GLU A C 1
ATOM 760 O O . GLU A 1 92 ? -16.288 -9.073 14.318 1.00 59.44 92 GLU A O 1
ATOM 765 N N . ILE A 1 93 ? -14.201 -9.796 14.649 1.00 57.94 93 ILE A N 1
ATOM 766 C CA . ILE A 1 93 ? -14.517 -10.611 15.839 1.00 57.94 93 ILE A CA 1
ATOM 767 C C . ILE A 1 93 ? -15.082 -9.763 17.002 1.00 57.94 93 ILE A C 1
ATOM 769 O O . ILE A 1 93 ? -15.782 -10.282 17.866 1.00 57.94 93 ILE A O 1
ATOM 773 N N . GLN A 1 94 ? -14.820 -8.450 17.032 1.00 49.12 94 GLN A N 1
ATOM 774 C CA . GLN A 1 94 ? -15.322 -7.545 18.078 1.00 49.12 94 GLN A CA 1
ATOM 775 C C . GLN A 1 94 ? -16.715 -6.957 17.795 1.00 49.12 94 GLN A C 1
ATOM 777 O O . GLN A 1 94 ? -17.271 -6.316 18.684 1.00 49.12 94 GLN A O 1
ATOM 782 N N . ALA A 1 95 ? -17.272 -7.126 16.592 1.00 49.94 95 ALA A N 1
ATOM 783 C CA . ALA A 1 95 ? -18.551 -6.515 16.213 1.00 49.94 95 ALA A CA 1
ATOM 784 C C . ALA A 1 95 ? -19.786 -7.384 16.536 1.00 49.94 95 ALA A C 1
ATOM 786 O O . ALA A 1 95 ? -20.890 -6.849 16.590 1.00 49.94 95 ALA A O 1
ATOM 787 N N . ASP A 1 96 ? -19.592 -8.682 16.803 1.00 44.12 96 ASP A N 1
ATOM 788 C CA . ASP A 1 96 ? -20.654 -9.673 17.060 1.00 44.12 96 ASP A CA 1
ATOM 789 C C . ASP A 1 96 ? -20.722 -10.151 18.534 1.00 44.12 96 ASP A C 1
ATOM 791 O O . ASP A 1 96 ? -21.263 -11.219 18.827 1.00 44.12 96 ASP A O 1
ATOM 795 N N . SER A 1 97 ? -20.165 -9.388 19.485 1.00 36.25 97 SER A N 1
ATOM 796 C CA . SER A 1 97 ? -20.218 -9.658 20.941 1.00 36.25 97 SER A CA 1
ATOM 797 C C . SER A 1 97 ? -20.839 -8.500 21.713 1.00 36.25 97 SER A C 1
ATOM 799 O O . SER A 1 97 ? -21.600 -8.778 22.667 1.00 36.25 97 SER A O 1
#

Solvent-accessible surface area (backbone atoms only — not comparable to full-atom values): 5593 Å² total; per-residue (Å²): 114,66,64,60,52,45,46,47,48,18,42,76,58,24,86,79,47,58,66,76,100,68,82,52,42,48,58,45,51,51,48,39,45,74,44,33,90,55,82,77,73,60,78,81,45,38,64,32,32,46,46,48,40,49,44,54,54,28,55,75,70,73,46,89,60,62,64,64,64,39,51,54,22,51,63,59,45,49,57,56,49,51,58,50,49,55,53,56,55,64,56,56,70,67,74,83,114

Nearest PDB structures (foldseek):
  5hzy-assembly1_A  TM=4.899E-01  e=6.114E+00  Legionella pneumophila subsp. pneumophila str. Philadelphia 1
  8ij1-assembly1_A  TM=2.409E-01  e=2.409E+00  Homo sapiens

Organism: NCBI:txid1899563

Sequence (97 aa):
MMELFFKHLLETKSQFGSYSKSHKLQKLLEEVIASTKFRTDKTKYFMALQVITVCAEEYRYNFLIDCEGYKQSVNICDNLLNELIEFDESTEIQADS

pLDDT: mean 90.8, std 11.67, range [36.25, 97.12]